Protein AF-A0A9E4W8N3-F1 (afdb_monomer_lite)

Secondary structure (DSSP, 8-state):
--SSHHHHHHHHHHTT---------S-HHHHHHHHHTTS------GGGSHHHHHTTSS-PPPPSS----PPPP-----TTSPPPHHHHHHHHHHHHHTT------

Radius of gyration: 18.67 Å; chains: 1; bounding box: 42×27×50 Å

Sequence (105 aa):
GSSYYGLIHDLFRKANVIPNVAMELDSLEATKRMVEEGLGVALVPEVTIRRELETGALVQVGLSDVDPIRRRIALQYRRNRKRSRAVQAFIDTLAEIYSARLPVS

Structure (mmCIF, N/CA/C/O backbone):
data_AF-A0A9E4W8N3-F1
#
_entry.id   AF-A0A9E4W8N3-F1
#
loop_
_atom_site.group_PDB
_atom_site.id
_atom_site.type_symbol
_atom_site.label_atom_id
_atom_site.label_alt_id
_atom_site.label_comp_id
_atom_site.label_asym_id
_atom_site.label_entity_id
_atom_site.label_seq_id
_atom_site.pdbx_PDB_ins_code
_atom_site.Cartn_x
_atom_site.Cartn_y
_atom_site.Cartn_z
_atom_site.occupancy
_atom_site.B_iso_or_equiv
_atom_site.auth_seq_id
_atom_site.auth_comp_id
_atom_site.auth_asym_id
_atom_site.auth_atom_id
_atom_site.pdbx_PDB_model_num
ATOM 1 N N . GLY A 1 1 ? 6.944 11.702 3.633 1.00 53.53 1 GLY A N 1
ATOM 2 C CA . GLY A 1 1 ? 6.751 10.299 3.224 1.00 53.53 1 GLY A CA 1
ATOM 3 C C . GLY A 1 1 ? 6.259 9.475 4.392 1.00 53.53 1 GLY A C 1
ATOM 4 O O . GLY A 1 1 ? 7.009 9.254 5.333 1.00 53.53 1 GLY A O 1
ATOM 5 N N . SER A 1 2 ? 4.988 9.075 4.394 1.00 58.50 2 SER A N 1
ATOM 6 C CA . SER A 1 2 ? 4.369 8.441 5.560 1.00 58.50 2 SER A CA 1
ATOM 7 C C . SER A 1 2 ? 3.830 7.051 5.205 1.00 58.50 2 SER A C 1
ATOM 9 O O . SER A 1 2 ? 2.842 6.857 4.508 1.00 58.50 2 SER A O 1
ATOM 11 N N . SER A 1 3 ? 4.520 6.044 5.734 1.00 67.94 3 SER A N 1
ATOM 12 C CA . SER A 1 3 ? 4.111 4.645 5.870 1.00 67.94 3 SER A CA 1
ATOM 13 C C . SER A 1 3 ? 4.315 3.642 4.726 1.00 67.94 3 SER A C 1
ATOM 15 O O . SER A 1 3 ? 4.443 2.469 5.069 1.00 67.94 3 SER A O 1
ATOM 17 N N . TYR A 1 4 ? 4.368 4.007 3.440 1.00 79.88 4 TYR A N 1
ATOM 18 C CA . TYR A 1 4 ? 4.710 3.026 2.381 1.00 79.88 4 TYR A CA 1
ATOM 19 C C . TYR A 1 4 ? 6.201 3.001 2.052 1.00 79.88 4 TYR A C 1
ATOM 21 O O . TYR A 1 4 ? 6.757 1.925 1.866 1.00 79.88 4 TYR A O 1
ATOM 29 N N . TYR A 1 5 ? 6.859 4.160 2.105 1.00 83.06 5 TYR A N 1
ATOM 30 C CA . TYR A 1 5 ? 8.294 4.309 1.860 1.00 83.06 5 TYR A CA 1
ATOM 31 C C . TYR A 1 5 ? 9.138 3.279 2.628 1.00 83.06 5 TYR A C 1
ATOM 33 O O . TYR A 1 5 ? 9.890 2.527 2.024 1.00 83.06 5 TYR A O 1
ATOM 41 N N . GLY A 1 6 ? 8.948 3.158 3.948 1.00 86.94 6 GLY A N 1
ATOM 42 C CA . GLY A 1 6 ? 9.699 2.191 4.760 1.00 86.94 6 GLY A CA 1
ATOM 43 C C . GLY A 1 6 ? 9.526 0.740 4.297 1.00 86.94 6 GLY A C 1
ATOM 44 O O . GLY A 1 6 ? 10.510 0.024 4.179 1.00 86.94 6 GLY A O 1
ATOM 45 N N . LEU A 1 7 ? 8.299 0.334 3.948 1.00 87.75 7 LEU A N 1
ATOM 46 C CA . LEU A 1 7 ? 8.025 -1.018 3.445 1.00 87.75 7 LEU A CA 1
ATOM 47 C C . LEU A 1 7 ? 8.701 -1.271 2.093 1.00 87.75 7 LEU A C 1
ATOM 49 O O . LEU A 1 7 ? 9.245 -2.348 1.873 1.00 87.75 7 LEU A O 1
ATOM 53 N N . ILE A 1 8 ? 8.679 -0.276 1.205 1.00 88.44 8 ILE A N 1
ATOM 54 C CA . ILE A 1 8 ? 9.303 -0.350 -0.120 1.00 88.44 8 ILE A CA 1
ATOM 55 C C . ILE A 1 8 ? 10.832 -0.409 0.007 1.00 88.44 8 ILE A C 1
ATOM 57 O O . ILE A 1 8 ? 11.484 -1.222 -0.643 1.00 88.44 8 ILE A O 1
ATOM 61 N N . HIS A 1 9 ? 11.420 0.397 0.890 1.00 88.44 9 HIS A N 1
ATOM 62 C CA . HIS A 1 9 ? 12.859 0.356 1.149 1.00 88.44 9 HIS A CA 1
ATOM 63 C C . HIS A 1 9 ? 13.297 -0.952 1.805 1.00 88.44 9 HIS A C 1
ATOM 65 O O . HIS A 1 9 ? 14.333 -1.503 1.435 1.00 88.44 9 HIS A O 1
ATOM 71 N N . ASP A 1 10 ? 12.519 -1.466 2.758 1.00 89.50 10 ASP A N 1
ATOM 72 C CA . ASP A 1 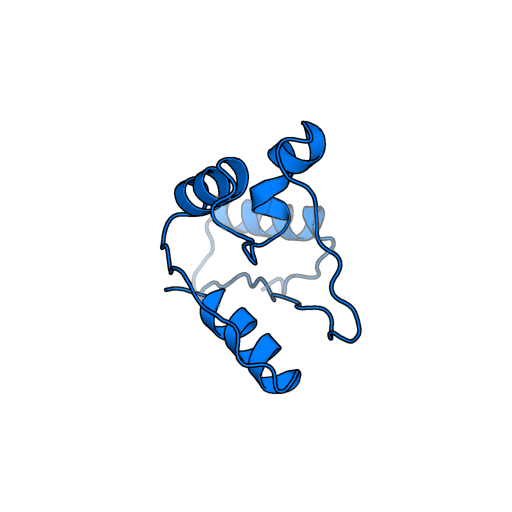10 ? 12.797 -2.753 3.390 1.00 89.50 10 ASP A CA 1
ATOM 73 C C . ASP A 1 10 ? 12.700 -3.904 2.383 1.00 89.50 10 ASP A C 1
ATOM 75 O O . ASP A 1 10 ? 13.524 -4.816 2.434 1.00 89.50 10 ASP A O 1
ATOM 79 N N . LEU A 1 11 ? 11.748 -3.842 1.445 1.00 89.50 11 LEU A N 1
ATOM 80 C CA . LEU A 1 11 ? 11.626 -4.789 0.338 1.00 89.50 11 LEU A CA 1
ATOM 81 C C . LEU A 1 11 ? 12.911 -4.835 -0.498 1.00 89.50 11 LEU A C 1
ATOM 83 O O . LEU A 1 11 ? 13.529 -5.892 -0.613 1.00 89.50 11 LEU A O 1
ATOM 87 N N . PHE A 1 12 ? 13.334 -3.694 -1.050 1.00 90.56 12 PHE A N 1
ATOM 88 C CA . PHE A 1 12 ? 14.531 -3.634 -1.894 1.00 90.56 12 PHE A CA 1
ATOM 89 C C . PHE A 1 12 ? 15.799 -4.028 -1.127 1.00 90.56 12 PHE A C 1
ATOM 91 O O . PHE A 1 12 ? 16.636 -4.761 -1.653 1.00 90.56 12 PHE A O 1
ATOM 98 N N . ARG A 1 13 ? 15.908 -3.627 0.150 1.00 90.75 13 ARG A N 1
ATOM 99 C CA . ARG A 1 13 ? 17.026 -4.017 1.019 1.00 90.75 13 ARG A CA 1
ATOM 100 C C . ARG A 1 13 ? 17.096 -5.532 1.208 1.00 90.75 13 ARG A C 1
ATOM 102 O O . ARG A 1 13 ? 18.175 -6.098 1.084 1.00 90.75 13 ARG A O 1
ATOM 109 N N . LYS A 1 14 ? 15.969 -6.189 1.506 1.00 90.44 14 LYS A N 1
ATOM 110 C CA . LYS A 1 14 ? 15.910 -7.652 1.680 1.00 90.44 14 LYS A CA 1
ATOM 111 C C . LYS A 1 14 ? 16.240 -8.405 0.394 1.00 90.44 14 LYS A C 1
ATOM 113 O O . LYS A 1 14 ? 16.881 -9.445 0.462 1.00 90.44 14 LYS A O 1
ATOM 118 N N . ALA A 1 15 ? 15.836 -7.861 -0.752 1.00 89.88 15 ALA A N 1
ATOM 119 C CA . ALA A 1 15 ? 16.153 -8.416 -2.064 1.00 89.88 15 ALA A CA 1
ATOM 120 C C . ALA A 1 15 ? 17.600 -8.138 -2.518 1.00 89.88 15 ALA A C 1
ATOM 122 O O . ALA A 1 15 ? 18.014 -8.640 -3.558 1.00 89.88 15 ALA A O 1
ATOM 123 N N . ASN A 1 16 ? 18.372 -7.338 -1.769 1.00 91.88 16 ASN A N 1
ATOM 124 C CA . ASN A 1 16 ? 19.703 -6.863 -2.156 1.00 91.88 16 ASN A CA 1
ATOM 125 C C . ASN A 1 16 ? 19.720 -6.159 -3.533 1.00 91.88 16 ASN A C 1
ATOM 127 O O . ASN A 1 16 ? 20.655 -6.309 -4.319 1.00 91.88 16 ASN A O 1
ATOM 131 N N . VAL A 1 17 ? 18.667 -5.387 -3.822 1.00 91.12 17 VAL A N 1
ATOM 132 C CA . VAL A 1 17 ? 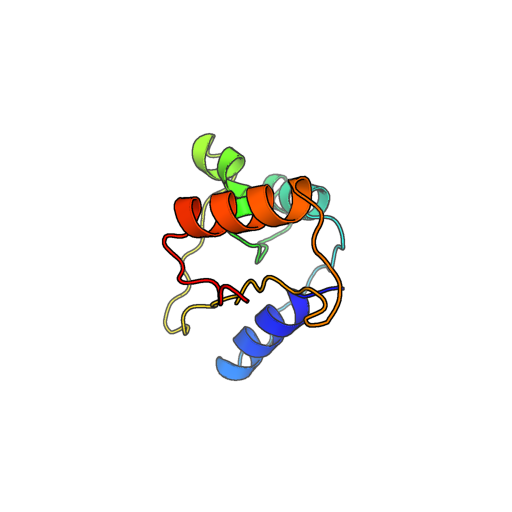18.490 -4.633 -5.071 1.00 91.12 17 VAL A CA 1
ATOM 133 C C . VAL A 1 17 ? 18.550 -3.137 -4.774 1.00 91.12 17 VAL A C 1
ATOM 135 O O . VAL A 1 17 ? 17.899 -2.653 -3.850 1.00 91.12 17 VAL A O 1
ATOM 138 N N . ILE A 1 18 ? 19.294 -2.389 -5.590 1.00 91.81 18 ILE A N 1
ATOM 139 C CA . ILE A 1 18 ? 19.297 -0.922 -5.566 1.00 91.81 18 ILE A CA 1
ATOM 140 C C . ILE A 1 18 ? 18.427 -0.438 -6.733 1.00 91.81 18 ILE A C 1
ATOM 142 O O . ILE A 1 18 ? 18.826 -0.613 -7.886 1.00 91.81 18 ILE A O 1
ATOM 146 N N . PRO A 1 19 ? 17.237 0.133 -6.478 1.00 89.81 19 PRO A N 1
ATOM 147 C CA . PRO A 1 19 ? 16.378 0.612 -7.552 1.00 89.81 19 PRO A CA 1
ATOM 148 C C . PRO A 1 19 ? 16.959 1.875 -8.198 1.00 89.81 19 PRO A C 1
ATOM 150 O O . PRO A 1 19 ? 17.497 2.747 -7.514 1.00 89.81 19 PRO A O 1
ATOM 153 N N . ASN A 1 20 ? 16.787 2.012 -9.513 1.00 91.44 20 ASN A N 1
ATOM 154 C CA . ASN A 1 20 ? 17.001 3.283 -10.200 1.00 91.44 20 ASN A CA 1
ATOM 155 C C . ASN A 1 20 ? 15.780 4.190 -9.978 1.00 91.44 20 ASN A C 1
ATOM 157 O O . ASN A 1 20 ? 14.787 4.096 -10.700 1.00 91.44 20 ASN A O 1
ATOM 161 N N . VAL A 1 21 ? 15.827 5.024 -8.940 1.00 89.75 21 VAL A N 1
ATOM 162 C CA . VAL A 1 21 ? 14.717 5.917 -8.586 1.00 89.75 21 VAL A CA 1
ATOM 163 C C . VAL A 1 21 ? 14.775 7.172 -9.453 1.00 89.75 21 VAL A C 1
ATOM 165 O O . VAL A 1 21 ? 15.546 8.088 -9.181 1.00 89.75 21 VAL A O 1
ATOM 168 N N . ALA A 1 22 ? 13.939 7.223 -10.492 1.00 88.88 22 ALA A N 1
ATOM 169 C CA . ALA A 1 22 ? 13.824 8.399 -11.356 1.00 88.88 22 ALA A CA 1
ATOM 170 C C . ALA A 1 22 ? 13.107 9.578 -10.671 1.00 88.88 22 ALA A C 1
ATOM 172 O O . ALA A 1 22 ? 13.373 10.734 -10.990 1.00 88.88 22 ALA A O 1
ATOM 173 N N . MET A 1 23 ? 12.181 9.291 -9.749 1.00 89.25 23 MET A N 1
ATOM 174 C CA . MET A 1 23 ? 11.352 10.292 -9.074 1.00 89.25 23 MET A CA 1
ATOM 175 C C . MET A 1 23 ? 10.726 9.754 -7.788 1.00 89.25 23 MET A C 1
ATOM 177 O O . MET A 1 23 ? 10.439 8.562 -7.675 1.00 89.25 23 MET A O 1
ATOM 181 N N . GLU A 1 24 ? 10.456 10.661 -6.851 1.00 88.88 24 GLU A N 1
ATOM 182 C CA . GLU A 1 24 ? 9.661 10.404 -5.653 1.00 88.88 24 GLU A CA 1
ATOM 183 C C . GLU A 1 24 ? 8.540 11.446 -5.569 1.00 88.88 24 GLU A C 1
ATOM 185 O O . GLU A 1 24 ? 8.779 12.644 -5.712 1.00 88.88 24 GLU A O 1
ATOM 190 N N . LEU A 1 25 ? 7.306 10.981 -5.372 1.00 89.06 25 LEU A N 1
ATOM 191 C CA . LEU A 1 25 ? 6.101 11.809 -5.361 1.00 89.06 25 LEU A CA 1
ATOM 192 C C . LEU A 1 25 ? 5.296 11.501 -4.101 1.00 89.06 25 LEU A C 1
ATOM 194 O O . LEU A 1 25 ? 5.211 10.352 -3.666 1.00 89.06 25 LEU A O 1
ATOM 198 N N . ASP A 1 26 ? 4.666 12.519 -3.529 1.00 87.12 26 ASP A N 1
ATOM 199 C CA . ASP A 1 26 ? 3.803 12.400 -2.352 1.00 87.12 26 ASP A CA 1
ATOM 200 C C . ASP A 1 26 ? 2.313 12.223 -2.700 1.00 87.12 26 ASP A C 1
ATOM 202 O O . ASP A 1 26 ? 1.496 11.957 -1.815 1.00 87.12 26 ASP A O 1
ATOM 206 N N . SER A 1 27 ? 1.962 12.308 -3.987 1.00 90.38 27 SER A N 1
ATOM 207 C CA . SER A 1 27 ? 0.602 12.152 -4.506 1.00 90.38 27 SER A CA 1
ATOM 208 C C . SER A 1 27 ? 0.458 10.881 -5.339 1.00 90.38 27 SER A C 1
ATOM 210 O O . SER A 1 27 ? 1.055 10.762 -6.408 1.00 90.38 27 SER A O 1
ATOM 212 N N . LEU A 1 28 ? -0.413 9.965 -4.897 1.00 90.56 28 LEU A N 1
ATOM 213 C CA . LEU A 1 28 ? -0.749 8.750 -5.650 1.00 90.56 28 LEU A CA 1
ATOM 214 C C . LEU A 1 28 ? -1.359 9.066 -7.020 1.00 90.56 28 LEU A C 1
ATOM 216 O O . LEU A 1 28 ? -1.071 8.368 -7.984 1.00 90.56 28 LEU A O 1
ATOM 220 N N . GLU A 1 29 ? -2.165 10.123 -7.129 1.00 93.31 29 GLU A N 1
ATOM 221 C CA . GLU A 1 29 ? -2.741 10.531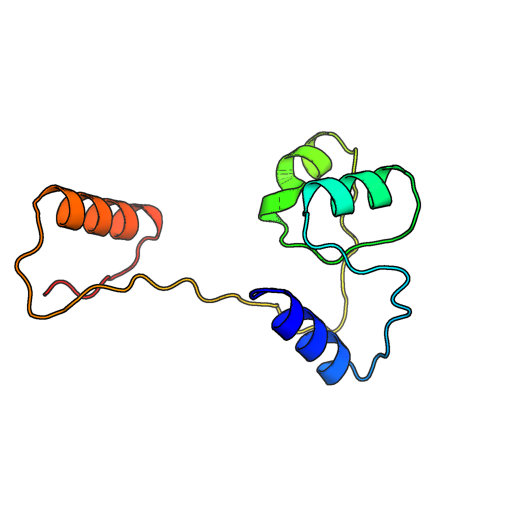 -8.416 1.00 93.31 29 GLU A CA 1
ATOM 222 C C . GLU A 1 29 ? -1.662 11.027 -9.383 1.00 93.31 29 GLU A C 1
ATOM 224 O O . GLU A 1 29 ? -1.710 10.710 -10.569 1.00 93.31 29 GLU A O 1
ATOM 229 N N . ALA A 1 30 ? -0.658 11.755 -8.881 1.00 94.25 30 ALA A N 1
ATOM 230 C CA . ALA A 1 30 ? 0.486 12.154 -9.698 1.00 94.25 30 ALA A CA 1
ATOM 231 C C . ALA A 1 30 ? 1.309 10.930 -10.122 1.00 94.25 30 ALA A C 1
ATOM 233 O O . ALA A 1 30 ? 1.646 10.802 -11.296 1.00 94.25 30 ALA A O 1
ATOM 234 N N . THR A 1 31 ? 1.566 9.997 -9.198 1.00 94.19 31 THR A N 1
ATOM 235 C CA . THR A 1 31 ? 2.261 8.739 -9.499 1.00 94.19 31 THR A CA 1
ATOM 236 C C . THR A 1 31 ? 1.551 7.944 -10.592 1.00 94.19 31 THR A C 1
ATOM 238 O O . THR A 1 31 ? 2.205 7.539 -11.547 1.00 94.19 31 THR A O 1
ATOM 241 N N . LYS A 1 32 ? 0.227 7.753 -10.494 1.00 95.25 32 LYS A N 1
ATOM 242 C CA . LYS A 1 32 ? -0.555 7.026 -11.507 1.00 95.25 32 LYS A CA 1
ATOM 243 C C . LYS A 1 32 ? -0.444 7.679 -12.878 1.00 95.25 32 LYS A C 1
ATOM 245 O O . LYS A 1 32 ? -0.044 7.009 -13.820 1.00 95.25 32 LYS A O 1
ATOM 250 N N . ARG A 1 33 ? -0.682 8.993 -12.962 1.00 95.25 33 ARG A N 1
ATOM 251 C CA . ARG A 1 33 ? -0.565 9.741 -14.223 1.00 95.25 33 ARG A CA 1
ATOM 252 C C . ARG A 1 33 ? 0.813 9.589 -14.853 1.00 95.25 33 ARG A C 1
ATOM 254 O O . ARG A 1 33 ? 0.910 9.355 -16.042 1.00 95.25 33 ARG A O 1
ATOM 261 N N . MET A 1 34 ? 1.891 9.677 -14.076 1.00 95.44 34 MET A N 1
ATOM 262 C CA . MET A 1 34 ? 3.238 9.547 -14.643 1.00 95.44 34 MET A CA 1
ATOM 263 C C . MET A 1 34 ? 3.514 8.141 -15.192 1.00 95.44 34 MET A C 1
ATOM 265 O O . MET A 1 34 ? 4.200 8.013 -16.204 1.00 95.44 34 MET A O 1
ATOM 269 N N . VAL A 1 35 ? 2.956 7.096 -14.573 1.00 96.62 35 VAL A N 1
ATOM 270 C CA . VAL A 1 35 ? 3.029 5.729 -15.113 1.00 96.62 35 VAL A CA 1
ATOM 271 C C . VAL A 1 35 ? 2.176 5.592 -16.379 1.00 96.62 35 VAL A C 1
ATOM 273 O O . VAL A 1 35 ? 2.653 5.024 -17.357 1.00 96.62 35 VAL A O 1
ATOM 276 N N . GLU A 1 36 ? 0.960 6.145 -16.394 1.00 95.75 36 GLU A N 1
ATOM 277 C CA . GLU A 1 36 ? 0.072 6.161 -17.571 1.00 95.75 36 GLU A CA 1
ATOM 278 C C . GLU A 1 36 ? 0.712 6.884 -18.771 1.00 95.75 36 GLU A C 1
ATOM 280 O O . GLU A 1 36 ? 0.594 6.424 -19.903 1.00 95.75 36 GLU A O 1
ATOM 285 N N . GLU A 1 37 ? 1.464 7.960 -18.522 1.00 95.88 37 GLU A N 1
ATOM 286 C CA . GLU A 1 37 ? 2.231 8.707 -19.533 1.00 95.88 37 GLU A CA 1
ATOM 287 C C . GLU A 1 37 ? 3.551 8.013 -19.941 1.00 95.88 37 GLU A C 1
ATOM 289 O O . GLU A 1 37 ? 4.337 8.555 -20.719 1.00 95.88 37 GLU A O 1
ATOM 294 N N . GLY A 1 38 ? 3.838 6.816 -19.417 1.00 94.75 38 GLY A N 1
ATOM 295 C CA . GLY A 1 38 ? 4.998 6.013 -19.813 1.00 94.75 38 GLY A CA 1
ATOM 296 C C . GLY A 1 38 ? 6.338 6.469 -19.228 1.00 94.75 38 GLY A C 1
ATOM 297 O O . GLY A 1 38 ? 7.391 6.065 -19.721 1.00 94.75 38 GLY A O 1
ATOM 298 N N . LEU A 1 39 ? 6.335 7.280 -18.164 1.00 94.62 39 LEU A N 1
ATOM 299 C CA . LEU A 1 39 ? 7.564 7.796 -17.540 1.00 94.62 39 LEU A CA 1
ATOM 300 C C . LEU A 1 39 ? 8.277 6.769 -16.642 1.00 94.62 39 LEU A C 1
ATOM 302 O O . LEU A 1 39 ? 9.364 7.045 -16.135 1.00 94.62 39 LEU A O 1
ATOM 306 N N . GLY A 1 40 ? 7.692 5.5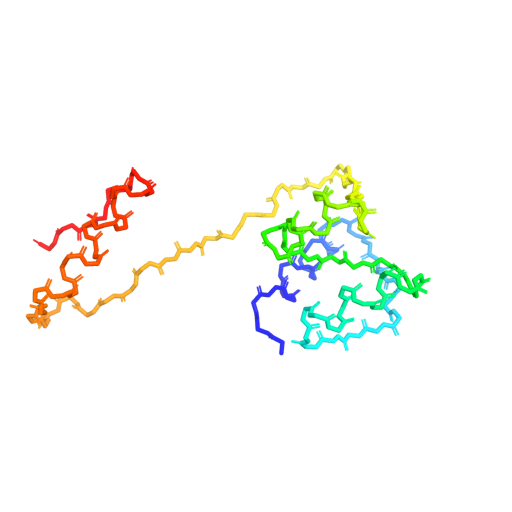86 -16.437 1.00 94.06 40 GLY A N 1
ATOM 307 C CA . GLY A 1 40 ? 8.314 4.493 -15.696 1.00 94.06 40 GLY A CA 1
ATOM 308 C C . GLY A 1 40 ? 7.304 3.546 -15.057 1.00 94.06 40 GLY A C 1
ATOM 309 O O . GLY A 1 40 ? 6.171 3.420 -15.510 1.00 94.06 40 GLY A O 1
ATOM 310 N N . VAL A 1 41 ? 7.730 2.884 -13.980 1.00 94.81 41 VAL A N 1
ATOM 311 C CA . VAL A 1 41 ? 6.902 1.995 -13.151 1.00 94.81 41 VAL A CA 1
ATOM 312 C C . VAL A 1 41 ? 6.855 2.514 -11.717 1.00 94.81 41 VAL A C 1
ATOM 314 O O . VAL A 1 41 ? 7.797 3.157 -11.255 1.00 94.81 41 VAL A O 1
ATOM 317 N N . ALA A 1 42 ? 5.779 2.208 -10.993 1.00 94.00 42 ALA A N 1
ATOM 318 C CA . ALA A 1 42 ? 5.625 2.600 -9.597 1.00 94.00 42 ALA A CA 1
ATOM 319 C C . ALA A 1 42 ? 5.210 1.419 -8.718 1.00 94.00 42 ALA A C 1
ATOM 321 O O . ALA A 1 42 ? 4.442 0.553 -9.134 1.00 94.00 42 ALA A O 1
ATOM 322 N N . LEU A 1 43 ? 5.687 1.419 -7.472 1.00 90.69 43 LEU A N 1
ATOM 323 C CA . LEU A 1 43 ? 5.259 0.474 -6.446 1.00 90.69 43 LEU A CA 1
ATOM 324 C C . LEU A 1 43 ? 4.235 1.156 -5.533 1.00 90.69 43 LEU A C 1
ATOM 326 O O . LEU A 1 43 ? 4.583 2.012 -4.720 1.00 90.69 43 LEU A O 1
ATOM 330 N N . VAL A 1 44 ? 2.967 0.777 -5.680 1.00 90.31 44 VAL A N 1
ATOM 331 C CA . VAL A 1 44 ? 1.828 1.362 -4.957 1.00 90.31 44 VAL A CA 1
ATOM 332 C C . VAL A 1 44 ? 0.930 0.265 -4.373 1.00 90.31 44 VAL A C 1
ATOM 334 O O . VAL A 1 44 ? 0.974 -0.876 -4.835 1.00 90.31 44 VAL A O 1
ATOM 337 N N . PRO A 1 45 ? 0.112 0.560 -3.349 1.00 88.31 45 PRO A N 1
ATOM 338 C CA . PRO A 1 45 ? -0.864 -0.399 -2.843 1.00 88.31 45 PRO A CA 1
ATOM 339 C C . PRO A 1 45 ? -1.929 -0.699 -3.900 1.00 88.31 45 PRO A C 1
ATOM 341 O O . PRO A 1 45 ? -2.530 0.216 -4.448 1.00 88.31 45 PRO A O 1
ATOM 344 N N . GLU A 1 46 ? -2.251 -1.970 -4.118 1.00 89.31 46 GLU A N 1
ATOM 345 C CA . GLU A 1 46 ? -3.234 -2.385 -5.133 1.00 89.31 46 GLU A CA 1
ATOM 346 C C . GLU A 1 46 ? -4.599 -1.686 -4.983 1.00 89.31 46 GLU A C 1
ATOM 348 O O . GLU A 1 46 ? -5.217 -1.273 -5.962 1.00 89.31 46 GLU A O 1
ATOM 353 N N . VAL A 1 47 ? -5.046 -1.459 -3.741 1.00 88.69 47 VAL A N 1
ATOM 354 C CA . VAL A 1 47 ? -6.318 -0.776 -3.450 1.00 88.69 47 VAL A CA 1
ATOM 355 C C . VAL A 1 47 ? -6.409 0.631 -4.057 1.00 88.69 47 VAL A C 1
ATOM 357 O O . VAL A 1 47 ? -7.514 1.126 -4.260 1.00 88.69 47 VAL A O 1
ATOM 360 N N . THR A 1 48 ? -5.279 1.279 -4.363 1.00 90.94 48 THR A N 1
ATOM 361 C CA . THR A 1 48 ? -5.249 2.642 -4.915 1.00 90.94 48 THR A CA 1
ATOM 362 C C . THR A 1 48 ? -5.313 2.686 -6.440 1.00 90.94 48 THR A C 1
ATOM 364 O O . THR A 1 48 ? -5.459 3.777 -6.983 1.00 90.94 48 THR A O 1
ATOM 367 N N . ILE A 1 49 ? -5.185 1.537 -7.116 1.00 94.94 49 ILE A N 1
ATOM 368 C CA . ILE A 1 49 ? -5.160 1.425 -8.586 1.00 94.94 49 ILE A CA 1
ATOM 369 C C . ILE A 1 49 ? -6.266 0.518 -9.148 1.00 94.94 49 ILE A C 1
ATOM 371 O O . ILE A 1 49 ? -6.226 0.129 -10.311 1.00 94.94 49 ILE A O 1
ATOM 375 N N . ARG A 1 50 ? -7.243 0.116 -8.322 1.00 95.50 50 ARG A N 1
ATOM 376 C CA . ARG A 1 50 ? -8.268 -0.861 -8.727 1.00 95.50 50 ARG A CA 1
ATOM 377 C C . ARG A 1 50 ? -9.001 -0.440 -10.000 1.00 95.50 50 ARG A C 1
ATOM 379 O O . ARG A 1 50 ? -9.180 -1.259 -10.893 1.00 95.50 50 ARG A O 1
ATOM 386 N N . ARG A 1 51 ? -9.387 0.834 -10.084 1.00 95.94 51 ARG A N 1
ATOM 387 C CA . ARG A 1 51 ? -10.083 1.377 -11.252 1.00 95.94 51 ARG A CA 1
ATOM 388 C C . ARG A 1 51 ? -9.213 1.268 -12.502 1.00 95.94 51 ARG A C 1
ATOM 390 O O . ARG A 1 51 ? -9.702 0.864 -13.544 1.00 95.94 51 ARG A O 1
ATOM 397 N N . GLU A 1 52 ? -7.941 1.624 -12.399 1.00 97.06 52 GLU A N 1
ATOM 398 C CA . GLU A 1 52 ? -7.003 1.634 -13.517 1.00 97.06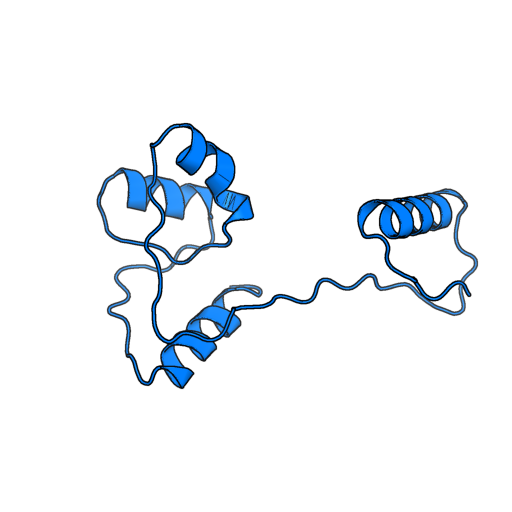 52 GLU A CA 1
ATOM 399 C C . GLU A 1 52 ? -6.702 0.215 -14.022 1.00 97.06 52 GLU A C 1
ATOM 401 O O . GLU A 1 52 ? -6.549 0.021 -15.228 1.00 97.06 52 GLU A O 1
ATOM 406 N N . LEU A 1 53 ? -6.689 -0.777 -13.122 1.00 96.56 53 LEU A N 1
ATOM 407 C CA . LEU A 1 53 ? -6.629 -2.195 -13.486 1.00 96.56 53 LEU A CA 1
ATOM 408 C C . LEU A 1 53 ? -7.909 -2.648 -14.205 1.00 96.56 53 LEU A C 1
ATOM 410 O O . LEU A 1 53 ? -7.829 -3.311 -15.235 1.00 96.56 53 LEU A O 1
ATOM 414 N N . GLU A 1 54 ? -9.087 -2.273 -13.694 1.00 97.06 54 GLU A N 1
ATOM 415 C CA . GLU A 1 54 ? -10.388 -2.610 -14.296 1.00 97.06 54 GLU A CA 1
ATOM 416 C C . GLU A 1 54 ? -10.556 -2.004 -15.697 1.00 97.06 54 GLU A C 1
ATOM 418 O O . GLU A 1 54 ? -11.117 -2.644 -16.586 1.00 97.06 54 GLU A O 1
ATOM 423 N N . THR A 1 55 ? -10.062 -0.782 -15.915 1.00 97.06 55 THR A N 1
ATOM 424 C CA . THR A 1 55 ? -10.133 -0.107 -17.218 1.00 97.06 55 THR A CA 1
ATOM 425 C C . THR A 1 55 ? -8.993 -0.481 -18.163 1.00 97.06 55 THR A C 1
ATOM 427 O O . THR A 1 55 ? -9.018 -0.065 -19.318 1.00 97.06 55 THR A O 1
ATOM 430 N N . GLY A 1 56 ? -7.974 -1.205 -17.688 1.00 96.25 56 GLY A N 1
ATOM 431 C CA . GLY A 1 56 ? -6.754 -1.490 -18.447 1.00 96.25 56 GLY A CA 1
ATOM 432 C C . GLY A 1 56 ? -5.870 -0.263 -18.704 1.00 96.25 56 GLY A C 1
ATOM 433 O O . GLY A 1 56 ? -5.035 -0.299 -19.602 1.00 96.25 56 GLY A O 1
ATOM 434 N N . ALA A 1 57 ? -6.051 0.819 -17.937 1.00 96.50 57 ALA A N 1
ATOM 435 C CA . ALA A 1 57 ? -5.198 2.010 -18.018 1.00 96.50 57 ALA A CA 1
ATOM 436 C C . ALA A 1 57 ? -3.807 1.740 -17.424 1.00 96.50 57 ALA A C 1
ATOM 438 O O . ALA A 1 57 ? -2.809 2.282 -17.889 1.00 96.50 57 ALA A O 1
ATOM 439 N N . LEU A 1 58 ? -3.747 0.857 -16.423 1.00 97.56 58 LEU A N 1
ATOM 440 C CA . LEU A 1 58 ? -2.518 0.343 -15.835 1.00 97.56 58 LEU A CA 1
ATOM 441 C C . LEU A 1 58 ? -2.549 -1.184 -15.825 1.00 97.56 58 LEU A C 1
ATOM 443 O O . LEU A 1 58 ? -3.609 -1.805 -15.745 1.00 97.56 58 LEU A O 1
ATOM 447 N N . VAL A 1 59 ? -1.364 -1.789 -15.847 1.00 96.50 59 VAL A N 1
ATOM 448 C CA . VAL A 1 59 ? -1.184 -3.235 -15.692 1.00 96.50 59 VAL A CA 1
ATOM 449 C C . VAL A 1 59 ? -0.345 -3.528 -14.457 1.00 96.50 59 VAL A C 1
ATOM 451 O O . VAL A 1 59 ? 0.560 -2.771 -14.101 1.00 96.50 59 VAL A O 1
ATOM 454 N N . GLN A 1 60 ? -0.638 -4.642 -13.792 1.00 94.88 60 GLN A N 1
ATOM 455 C CA . GLN A 1 60 ? 0.149 -5.091 -12.652 1.00 94.88 60 GLN A CA 1
ATOM 456 C C . GLN A 1 60 ? 1.409 -5.819 -13.128 1.00 94.88 60 GLN A C 1
ATOM 458 O O . GLN A 1 60 ? 1.339 -6.741 -13.939 1.00 94.88 60 GLN A O 1
ATOM 463 N N . VAL A 1 61 ? 2.561 -5.446 -12.567 1.00 93.06 61 VAL A N 1
ATOM 464 C CA . VAL A 1 61 ? 3.821 -6.174 -12.751 1.00 93.06 61 VAL A CA 1
ATOM 465 C C . VAL A 1 61 ? 4.016 -7.112 -11.562 1.00 93.06 61 VAL A C 1
ATOM 467 O O . VAL A 1 61 ? 4.111 -6.666 -10.419 1.00 93.06 61 VAL A O 1
ATOM 470 N N . GLY A 1 62 ? 4.045 -8.420 -11.825 1.00 88.19 62 GLY A N 1
ATOM 471 C CA . GLY A 1 62 ? 4.283 -9.430 -10.796 1.00 88.19 62 GLY A CA 1
ATOM 472 C C . GLY A 1 62 ? 5.718 -9.372 -10.270 1.00 88.19 62 GLY A C 1
ATOM 473 O O . GLY A 1 62 ? 6.667 -9.324 -11.050 1.00 88.19 62 GLY A O 1
ATOM 474 N N . LEU A 1 63 ? 5.879 -9.406 -8.946 1.00 86.06 63 LEU A N 1
ATOM 475 C CA . LEU A 1 63 ? 7.181 -9.566 -8.298 1.00 86.06 63 LEU A CA 1
ATOM 476 C C . LEU A 1 63 ? 7.393 -11.046 -7.960 1.00 86.06 63 LEU A C 1
ATOM 478 O O . LEU A 1 63 ? 6.524 -11.667 -7.350 1.00 86.06 63 LEU A O 1
ATOM 482 N N . SER A 1 64 ? 8.539 -11.596 -8.359 1.00 85.75 64 SER A N 1
ATOM 483 C CA . SER A 1 64 ? 8.966 -12.962 -8.016 1.00 85.75 64 SER A CA 1
ATOM 484 C C . SER A 1 64 ? 9.954 -12.922 -6.852 1.00 85.75 64 SER A C 1
ATOM 486 O O . SER A 1 64 ? 10.597 -11.895 -6.645 1.00 85.75 64 SER A O 1
ATOM 488 N N . ASP A 1 65 ? 10.069 -14.017 -6.097 1.00 84.62 65 ASP A N 1
ATOM 489 C CA . ASP A 1 65 ? 11.047 -14.172 -5.004 1.00 84.62 65 ASP A CA 1
ATOM 490 C C . ASP A 1 65 ? 10.973 -13.080 -3.920 1.00 84.62 65 ASP A C 1
ATOM 492 O O . ASP A 1 65 ? 11.965 -12.702 -3.296 1.00 84.62 65 ASP A O 1
ATOM 496 N N . VAL A 1 66 ? 9.763 -12.567 -3.686 1.00 83.25 66 VAL A N 1
ATOM 497 C CA . VAL A 1 66 ? 9.478 -11.506 -2.721 1.00 83.25 66 VAL A CA 1
ATOM 498 C C . VAL A 1 66 ? 8.503 -12.008 -1.662 1.00 83.25 66 VAL A C 1
ATOM 500 O O . VAL A 1 66 ? 7.414 -12.493 -1.976 1.00 83.25 66 VAL A O 1
ATOM 503 N N . ASP A 1 67 ? 8.865 -11.824 -0.391 1.00 81.88 67 ASP A N 1
ATOM 504 C CA . ASP A 1 67 ? 7.939 -12.026 0.721 1.00 81.88 67 ASP A CA 1
ATOM 505 C C . ASP A 1 67 ? 6.703 -11.122 0.567 1.00 81.88 67 ASP A C 1
ATOM 507 O O . ASP A 1 67 ? 6.848 -9.919 0.315 1.00 81.88 67 ASP A O 1
ATOM 511 N N . PRO A 1 68 ? 5.479 -11.634 0.804 1.00 78.81 68 PRO A N 1
ATOM 512 C CA . PRO A 1 68 ? 4.278 -10.815 0.755 1.00 78.81 68 PRO A CA 1
ATOM 513 C C . PRO A 1 68 ? 4.380 -9.588 1.669 1.00 78.81 68 PRO A C 1
ATOM 515 O O . PRO A 1 68 ? 4.521 -9.703 2.891 1.00 78.81 68 PRO A O 1
ATOM 518 N N . ILE A 1 69 ? 4.236 -8.397 1.085 1.00 80.50 69 ILE A N 1
ATOM 519 C CA . ILE A 1 69 ? 4.254 -7.137 1.832 1.00 80.50 69 ILE A CA 1
ATOM 520 C C . ILE A 1 69 ? 2.915 -6.991 2.551 1.00 80.50 69 ILE A C 1
ATOM 522 O O . ILE A 1 69 ? 1.910 -6.564 1.984 1.00 80.50 69 ILE A O 1
ATOM 526 N N . ARG A 1 70 ? 2.886 -7.365 3.831 1.00 77.06 70 ARG A N 1
ATOM 527 C CA . ARG A 1 70 ? 1.679 -7.278 4.657 1.00 77.06 70 ARG A CA 1
ATOM 528 C C . ARG A 1 70 ? 1.708 -6.027 5.514 1.00 77.06 70 ARG A C 1
ATOM 530 O O . ARG A 1 70 ? 2.578 -5.849 6.364 1.00 77.06 70 ARG A O 1
ATOM 537 N N . ARG A 1 71 ? 0.691 -5.186 5.344 1.00 79.00 71 ARG A N 1
ATOM 538 C CA . ARG A 1 71 ? 0.464 -4.029 6.205 1.00 79.00 71 ARG A CA 1
ATOM 539 C C . ARG A 1 71 ? -0.570 -4.362 7.271 1.00 79.00 71 ARG A C 1
ATOM 541 O O . ARG A 1 71 ? -1.714 -4.678 6.959 1.00 79.00 71 ARG A O 1
ATOM 548 N N . ARG A 1 72 ? -0.185 -4.236 8.541 1.00 79.25 72 ARG A N 1
ATOM 549 C CA . ARG A 1 72 ? -1.124 -4.359 9.659 1.00 79.25 72 ARG A CA 1
ATOM 550 C C . ARG A 1 72 ? -1.890 -3.050 9.840 1.00 79.25 72 ARG A C 1
ATOM 552 O O . ARG A 1 72 ? -1.284 -2.014 10.107 1.00 79.25 72 ARG A O 1
ATOM 559 N N . ILE A 1 73 ? -3.212 -3.111 9.730 1.00 82.00 73 ILE A N 1
ATOM 560 C CA . ILE A 1 73 ? -4.115 -2.017 10.103 1.00 82.00 73 ILE A CA 1
ATOM 561 C C . ILE A 1 73 ? -4.565 -2.266 11.543 1.00 82.00 73 ILE A C 1
ATOM 563 O O . ILE A 1 73 ? -4.882 -3.398 11.906 1.00 82.00 73 ILE A O 1
ATOM 567 N N . ALA A 1 74 ? -4.538 -1.230 12.381 1.00 84.50 74 ALA A N 1
ATOM 568 C CA . ALA A 1 74 ? -4.888 -1.337 13.792 1.00 84.50 74 ALA A CA 1
ATOM 569 C C . ALA A 1 74 ? -5.911 -0.271 14.185 1.00 84.50 74 ALA A C 1
ATOM 571 O O . ALA A 1 74 ? -5.777 0.894 13.815 1.00 84.50 74 ALA A O 1
ATOM 572 N N . LEU A 1 75 ? -6.893 -0.679 14.987 1.00 85.81 75 LEU A N 1
ATOM 573 C CA . LEU A 1 75 ? -7.838 0.214 15.644 1.00 85.81 75 LEU A CA 1
ATOM 574 C C . LEU A 1 75 ? -7.302 0.577 17.034 1.00 85.81 75 LEU A C 1
ATOM 576 O O . LEU A 1 75 ? -7.002 -0.311 17.829 1.00 85.81 75 LEU A O 1
ATOM 580 N N . GLN A 1 76 ? -7.175 1.872 17.331 1.00 85.94 76 GLN A N 1
ATOM 581 C CA . GLN A 1 76 ? -6.671 2.359 18.619 1.00 85.94 76 GLN A CA 1
ATOM 582 C C . GLN A 1 76 ? -7.706 3.251 19.311 1.00 85.94 76 GLN A C 1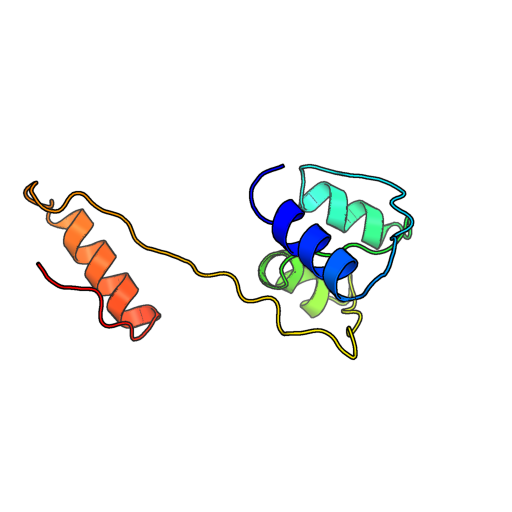
ATOM 584 O O . GLN A 1 76 ? -8.252 4.171 18.706 1.00 85.94 76 GLN A O 1
ATOM 589 N N . TYR A 1 77 ? -7.952 3.008 20.599 1.00 83.88 77 TYR A N 1
ATOM 590 C CA . TYR A 1 77 ? -8.825 3.829 21.441 1.00 83.88 77 TYR A CA 1
ATOM 591 C C . TYR A 1 77 ? -8.362 3.813 22.902 1.00 83.88 77 TYR A C 1
ATOM 593 O O . TYR A 1 77 ? -7.690 2.889 23.359 1.00 83.88 77 TYR A O 1
ATOM 601 N N . ARG A 1 78 ? -8.738 4.846 23.667 1.00 82.50 78 ARG A N 1
ATOM 602 C CA . ARG A 1 78 ? -8.408 4.940 25.099 1.00 82.50 78 ARG A CA 1
ATOM 603 C C . ARG A 1 78 ? -9.228 3.926 25.904 1.00 82.50 78 ARG A C 1
ATOM 605 O O . ARG A 1 78 ? -10.452 3.955 25.845 1.00 82.50 78 ARG A O 1
ATOM 612 N N . ARG A 1 79 ? -8.556 3.084 26.700 1.00 73.56 79 ARG A N 1
ATOM 613 C CA . ARG A 1 79 ? -9.186 2.023 27.512 1.00 73.56 79 ARG A CA 1
ATOM 614 C C . ARG A 1 79 ? -10.084 2.554 28.640 1.00 73.56 79 ARG A C 1
ATOM 616 O O . ARG A 1 79 ? -11.140 1.991 28.886 1.00 73.56 79 ARG A O 1
ATOM 623 N N . ASN A 1 80 ? -9.702 3.661 29.281 1.00 75.94 80 ASN A N 1
ATOM 624 C CA . ASN A 1 80 ? -10.317 4.128 30.536 1.00 75.94 80 ASN A CA 1
ATOM 625 C C . ASN A 1 80 ? -11.295 5.302 30.358 1.00 75.94 80 ASN A C 1
ATOM 627 O O . ASN A 1 80 ? -11.513 6.082 31.283 1.00 75.94 80 ASN A O 1
ATOM 631 N N . ARG A 1 81 ? -11.860 5.483 29.161 1.00 77.06 81 ARG A N 1
ATOM 632 C CA . ARG A 1 81 ? -12.835 6.548 28.886 1.00 77.06 81 ARG A CA 1
ATOM 633 C C . ARG A 1 81 ? -14.130 5.915 28.398 1.00 77.06 81 ARG A C 1
ATOM 635 O O . ARG A 1 81 ? -14.086 5.076 27.502 1.00 77.06 81 ARG A O 1
ATOM 642 N N . LYS A 1 82 ? -15.276 6.336 28.953 1.00 79.12 82 LYS A N 1
ATOM 643 C CA . LYS A 1 82 ? -16.592 5.922 28.441 1.00 79.12 82 LYS A CA 1
ATOM 644 C C . LYS A 1 82 ? -16.657 6.216 26.940 1.00 79.12 82 LYS A C 1
ATOM 646 O O . LYS A 1 82 ? -16.421 7.352 26.522 1.00 79.12 82 LYS A O 1
ATOM 651 N N . ARG A 1 83 ? -16.947 5.185 26.145 1.00 81.69 83 ARG A N 1
ATOM 652 C CA . ARG A 1 83 ? -17.167 5.317 24.702 1.00 81.69 83 ARG A CA 1
ATOM 653 C C . ARG A 1 83 ? -18.537 5.946 24.466 1.00 81.69 83 ARG A C 1
ATOM 655 O O . ARG A 1 83 ? -19.483 5.669 25.204 1.00 81.69 83 ARG A O 1
ATOM 662 N N . SER A 1 84 ? -18.650 6.789 23.443 1.00 88.75 84 SER A N 1
ATOM 663 C CA . SER A 1 84 ? -19.969 7.188 22.950 1.00 88.75 84 SER A CA 1
ATOM 664 C C . SER A 1 84 ? -20.625 6.006 22.230 1.00 88.75 84 SER A C 1
ATOM 666 O O . SER A 1 84 ? -19.937 5.091 21.771 1.00 88.75 84 SER A O 1
ATOM 668 N N . ARG A 1 85 ? -21.955 6.045 22.080 1.00 90.25 85 ARG A N 1
ATOM 669 C CA . ARG A 1 85 ? -22.687 5.039 21.292 1.00 90.25 85 ARG A CA 1
ATOM 670 C C . ARG A 1 85 ? -22.170 4.947 19.852 1.00 90.25 85 ARG A C 1
ATOM 672 O O . ARG A 1 85 ? -22.023 3.849 19.338 1.00 90.25 85 ARG A O 1
ATOM 679 N N . ALA A 1 86 ? -21.822 6.083 19.244 1.00 92.75 86 ALA A N 1
ATOM 680 C CA . ALA A 1 86 ? -21.278 6.131 17.887 1.00 92.75 86 ALA A CA 1
ATOM 681 C C . ALA A 1 86 ? -19.923 5.410 17.759 1.00 92.75 86 ALA A C 1
ATOM 683 O O . ALA A 1 86 ? -19.705 4.687 16.795 1.00 92.75 86 ALA A O 1
ATOM 684 N N . VAL A 1 87 ? -19.027 5.560 18.745 1.00 90.19 87 VAL A N 1
ATOM 685 C CA . VAL A 1 87 ? -17.731 4.859 18.738 1.00 90.19 87 VAL A CA 1
ATOM 686 C C . VAL A 1 87 ? -17.923 3.351 18.876 1.00 90.19 87 VAL A C 1
ATOM 688 O O . VAL A 1 87 ? -17.239 2.598 18.194 1.00 90.19 87 VAL A O 1
ATOM 691 N N . GLN A 1 88 ? -18.843 2.908 19.739 1.00 88.88 88 GLN A N 1
ATOM 692 C CA . GLN A 1 88 ? -19.126 1.480 19.889 1.00 88.88 88 GLN A CA 1
ATOM 693 C C . GLN A 1 88 ? -19.727 0.896 18.606 1.00 88.88 88 GLN A C 1
ATOM 695 O O . GLN A 1 88 ? -19.199 -0.087 18.108 1.00 88.88 88 GLN A O 1
ATOM 700 N N . ALA A 1 89 ? -20.718 1.567 18.009 1.00 92.06 89 ALA A N 1
ATOM 701 C CA . ALA A 1 89 ? -21.297 1.145 16.734 1.00 92.06 89 ALA A CA 1
ATOM 702 C C . ALA A 1 89 ? -20.234 1.023 15.628 1.00 92.06 89 ALA A C 1
ATOM 704 O O . ALA A 1 89 ? -20.213 0.036 14.904 1.00 92.06 89 ALA A O 1
ATOM 705 N N . PHE A 1 90 ? -19.297 1.974 15.543 1.00 91.56 90 PHE A N 1
ATOM 706 C CA . PHE A 1 90 ? -18.182 1.895 14.596 1.00 91.56 90 PHE A CA 1
ATOM 707 C C . PHE A 1 90 ? -17.265 0.686 14.849 1.00 91.56 90 PHE A C 1
ATOM 709 O O . PHE A 1 90 ? -16.873 0.009 13.901 1.00 91.56 90 PHE A O 1
ATOM 716 N N . ILE A 1 91 ? -16.929 0.395 16.113 1.00 89.38 91 ILE A N 1
ATOM 717 C CA . ILE A 1 91 ? -16.139 -0.792 16.485 1.00 89.38 91 ILE A CA 1
ATOM 718 C C . ILE A 1 91 ? -16.871 -2.073 16.067 1.00 89.38 91 ILE A C 1
ATOM 720 O O . ILE A 1 91 ? -16.250 -2.954 15.477 1.00 89.38 91 ILE A O 1
ATOM 724 N N . ASP A 1 92 ? -18.171 -2.160 16.344 1.00 89.69 92 ASP A N 1
ATOM 725 C CA . ASP A 1 92 ? -18.987 -3.339 16.044 1.00 89.69 92 ASP A CA 1
ATOM 726 C C . ASP A 1 92 ? -19.076 -3.569 14.525 1.00 89.69 92 ASP A C 1
ATOM 728 O O . ASP A 1 92 ? -18.830 -4.678 14.054 1.00 89.69 92 ASP A O 1
ATOM 732 N N . THR A 1 93 ? -19.292 -2.506 13.740 1.00 93.50 93 THR A N 1
ATOM 733 C CA . THR A 1 93 ? -19.261 -2.559 12.268 1.00 93.50 93 THR A CA 1
ATOM 734 C C . THR A 1 93 ? -17.909 -3.039 11.734 1.00 93.50 93 THR A C 1
ATOM 736 O O . THR A 1 93 ? -17.856 -3.845 10.807 1.00 93.50 93 THR A O 1
ATOM 739 N N . LEU A 1 94 ? -16.792 -2.580 12.308 1.00 91.69 94 LEU A N 1
ATOM 740 C CA . LEU A 1 94 ? -15.468 -3.062 11.905 1.00 91.69 94 LEU A CA 1
ATOM 741 C C . LEU A 1 94 ? -15.250 -4.537 12.269 1.00 91.69 94 LEU A C 1
ATOM 743 O O . LEU A 1 94 ? -14.644 -5.266 11.484 1.00 91.69 94 LEU A O 1
ATOM 747 N N . ALA A 1 95 ? -15.722 -4.979 13.438 1.00 88.25 95 ALA A N 1
ATOM 748 C CA . ALA A 1 95 ? -15.637 -6.380 13.846 1.00 88.25 95 ALA A CA 1
ATOM 749 C C . ALA A 1 95 ? -16.396 -7.292 12.871 1.00 88.25 95 ALA A C 1
ATOM 751 O O . ALA A 1 95 ? -15.887 -8.355 12.519 1.00 88.25 95 ALA A O 1
ATOM 752 N N . GLU A 1 96 ? -17.561 -6.846 12.395 1.00 91.06 96 GLU A N 1
ATOM 753 C CA . GLU A 1 96 ? -18.372 -7.539 11.394 1.00 91.06 96 GLU A CA 1
ATOM 754 C C . GLU A 1 96 ? -17.668 -7.604 10.029 1.00 91.06 96 GLU A C 1
ATOM 756 O O . GLU A 1 96 ? -17.383 -8.699 9.542 1.00 91.06 96 GLU A O 1
ATOM 761 N N . ILE A 1 97 ? -17.299 -6.452 9.449 1.00 91.12 97 ILE A N 1
ATOM 762 C CA . ILE A 1 97 ? -16.675 -6.368 8.112 1.00 91.12 97 ILE A CA 1
ATOM 763 C C . ILE A 1 97 ? -15.397 -7.208 8.029 1.00 91.12 97 ILE A C 1
ATOM 765 O O . ILE A 1 97 ? -15.158 -7.890 7.034 1.00 91.12 97 ILE A O 1
ATOM 769 N N . TYR A 1 98 ? -14.559 -7.150 9.065 1.00 87.12 98 TYR A N 1
ATOM 770 C CA . TYR A 1 98 ? -13.261 -7.824 9.072 1.00 87.12 98 TYR A CA 1
ATOM 771 C C . TYR A 1 98 ? -13.287 -9.191 9.766 1.00 87.12 98 TYR A C 1
ATOM 773 O O . TYR A 1 98 ? -12.229 -9.805 9.907 1.00 87.12 98 TYR A O 1
ATOM 781 N N . SER A 1 99 ? -14.458 -9.666 10.220 1.00 84.62 99 SER A N 1
ATOM 782 C CA . SER A 1 99 ? -14.599 -10.896 11.022 1.00 84.62 99 SER A CA 1
ATOM 783 C C . SER A 1 99 ? -13.576 -10.975 12.168 1.00 84.62 99 SER A C 1
ATOM 785 O O . SER A 1 99 ? -13.035 -12.034 12.497 1.00 84.62 99 SER A O 1
ATOM 787 N N . ALA A 1 100 ? -13.254 -9.821 12.754 1.00 76.31 100 ALA A N 1
ATOM 788 C CA . ALA A 1 100 ? -12.175 -9.672 13.714 1.00 76.31 100 ALA A CA 1
ATOM 789 C C . ALA A 1 100 ? -12.733 -9.711 15.137 1.00 76.31 100 ALA A C 1
ATOM 791 O O . ALA A 1 100 ? -13.644 -8.958 15.479 1.00 76.31 100 ALA A O 1
ATOM 792 N N . ARG A 1 101 ? -12.131 -10.524 16.016 1.00 67.00 101 ARG A N 1
ATOM 793 C CA . ARG A 1 101 ? -12.360 -10.387 17.462 1.00 67.00 101 ARG A CA 1
ATOM 794 C C . ARG A 1 101 ? -11.635 -9.140 17.952 1.00 67.00 101 ARG A C 1
ATOM 796 O O . ARG A 1 101 ? -10.466 -9.197 18.331 1.00 67.00 101 ARG A O 1
ATOM 803 N N . LEU A 1 102 ? -12.320 -8.005 17.914 1.00 69.44 102 LEU A N 1
ATOM 804 C CA . LEU A 1 102 ? -11.837 -6.796 18.565 1.00 69.44 102 LEU A CA 1
ATOM 805 C C . LEU A 1 102 ? -12.031 -6.962 20.079 1.00 69.44 102 LEU A C 1
ATOM 807 O O . LEU A 1 102 ? -13.090 -7.432 20.496 1.00 69.44 102 LEU A O 1
ATOM 811 N N . PRO A 1 103 ? -11.026 -6.636 20.913 1.00 59.66 103 PRO A N 1
ATOM 812 C CA . PRO A 1 103 ? -11.143 -6.775 22.357 1.00 59.66 103 PRO A CA 1
ATOM 813 C C . PRO A 1 103 ? -12.260 -5.862 22.867 1.00 59.66 103 PRO A C 1
ATOM 815 O O . PRO A 1 103 ? -12.094 -4.645 23.005 1.00 59.66 103 PRO A O 1
ATOM 818 N N . VAL A 1 104 ? -13.415 -6.470 23.126 1.00 55.50 104 VAL A N 1
ATOM 819 C CA . VAL A 1 104 ? -14.522 -5.825 23.819 1.00 55.50 104 VAL A CA 1
ATOM 820 C C . VAL A 1 104 ? -14.033 -5.557 25.240 1.00 55.50 104 VAL A C 1
ATOM 822 O O . VAL A 1 104 ? -13.413 -6.417 25.864 1.00 55.50 104 VAL A O 1
ATOM 825 N N . SER A 1 105 ? -14.194 -4.309 25.672 1.00 53.25 105 SER A N 1
ATOM 826 C CA . SER A 1 105 ? -13.813 -3.833 27.011 1.00 53.25 105 SER A CA 1
ATOM 827 C C . SER A 1 105 ? -14.417 -4.678 28.116 1.00 53.25 105 SER A C 1
ATOM 829 O O . SER A 1 105 ? -15.645 -4.895 28.007 1.00 53.25 105 SER A O 1
#

Foldseek 3Di:
DPDVVVLVVVQCVVVVHDDPDPDDDPDPVVVLVCVLVVVDDDDDDCVSCVVCCVVVSDDDDDDPPTDDSDDDDDDDDDPPDDDDPVRVVVVVVVCVVVVDPDPDD

pLDDT: mean 87.04, std 9.48, range [53.25, 97.56]